Protein AF-A0A507QKM9-F1 (afdb_monomer_lite)

pLDDT: mean 82.64, std 17.07, range [37.47, 96.25]

Organism: Monascus purpureus (NCBI:txid5098)

Radius of gyration: 17.2 Å; chains: 1; bounding box: 40×38×49 Å

Sequence (117 aa):
MNAVVGAYLAIVSGQRLGNGPSSFLDPFLLFKGKLRAAATRSKFHDSADLRWLADRYSATILARRGELNPQYIGLALKRYPELELLFGRLGVTITAAKHSTADKQTELSAELVDLAS

Foldseek 3Di:
DDDPVAWDWDWDADPPPGTDIDIDGHLQVVLLVLLQCLLVDLDPCSLVVNVVSCVVCVVVCLVCVVVHDLQSLLSSCVRPVVCVVSCVSSVHDNVVSVVSPVPPVVPVVVVVVVVVD

Secondary structure (DSSP, 8-state):
----TTEEEEEEEETTTEEEEEEEE-HHHHHHHHHHHHHH---THHHHHHHHHHHHHHHHHHHTGGGS-HHHHHHHHHH-TTHHHHHHHTT--HHHHHHTTSSSHHHHHHHHHHTT-

Structure (mmCIF, N/CA/C/O backbone):
data_AF-A0A507QKM9-F1
#
_entry.id   AF-A0A507QKM9-F1
#
loop_
_atom_site.group_PDB
_atom_site.id
_atom_site.type_symbol
_atom_site.label_atom_id
_atom_site.label_alt_id
_atom_site.label_comp_id
_atom_site.label_asym_id
_atom_site.label_entity_id
_atom_site.label_seq_id
_atom_site.pdbx_PDB_ins_code
_atom_site.Cartn_x
_atom_site.Cartn_y
_atom_site.Cartn_z
_atom_site.occupancy
_atom_site.B_iso_or_equiv
_atom_site.auth_seq_id
_atom_site.auth_comp_id
_atom_site.auth_asym_id
_atom_site.auth_atom_id
_atom_site.pdbx_PDB_model_num
ATOM 1 N N . MET A 1 1 ? 31.360 3.816 -5.028 1.00 37.47 1 MET A N 1
ATOM 2 C CA . MET A 1 1 ? 29.893 3.819 -5.225 1.00 37.47 1 MET A CA 1
ATOM 3 C C . MET A 1 1 ? 29.283 3.006 -4.096 1.00 37.47 1 MET A C 1
ATOM 5 O O . MET A 1 1 ? 29.436 1.793 -4.103 1.00 37.47 1 MET A O 1
ATOM 9 N N . ASN A 1 2 ? 28.687 3.652 -3.093 1.00 41.09 2 ASN A N 1
ATOM 10 C CA . ASN A 1 2 ? 28.029 2.934 -2.000 1.00 41.09 2 ASN A CA 1
ATOM 11 C C . ASN A 1 2 ? 26.660 2.465 -2.490 1.00 41.09 2 ASN A C 1
ATOM 13 O O . ASN A 1 2 ? 25.814 3.290 -2.833 1.00 41.09 2 ASN A O 1
ATOM 17 N N . ALA A 1 3 ? 26.461 1.151 -2.566 1.00 43.97 3 ALA A N 1
ATOM 18 C CA . ALA A 1 3 ? 25.150 0.583 -2.828 1.00 43.97 3 ALA A CA 1
ATOM 19 C C . ALA A 1 3 ? 24.208 1.002 -1.691 1.00 43.97 3 ALA A C 1
ATOM 21 O O . ALA A 1 3 ? 24.472 0.728 -0.521 1.00 43.97 3 ALA A O 1
ATOM 22 N N . VAL A 1 4 ? 23.115 1.684 -2.030 1.00 54.09 4 VAL A N 1
ATOM 23 C CA . VAL A 1 4 ? 21.995 1.838 -1.101 1.00 54.09 4 VAL A CA 1
ATOM 24 C C . VAL A 1 4 ? 21.445 0.431 -0.885 1.00 54.09 4 VAL A C 1
ATOM 26 O O . VAL A 1 4 ? 20.990 -0.206 -1.834 1.00 54.09 4 VAL A O 1
ATOM 29 N N . VAL A 1 5 ? 21.557 -0.084 0.340 1.00 65.44 5 VAL A N 1
ATOM 30 C CA . VAL A 1 5 ? 21.036 -1.408 0.701 1.00 65.44 5 VAL A CA 1
ATOM 31 C C . VAL A 1 5 ? 19.550 -1.452 0.338 1.00 65.44 5 VAL A C 1
ATOM 33 O O . VAL A 1 5 ? 18.767 -0.634 0.816 1.00 65.44 5 VAL A O 1
ATOM 36 N N . GLY A 1 6 ? 19.177 -2.386 -0.540 1.00 71.19 6 GLY A N 1
ATOM 37 C CA . GLY A 1 6 ? 17.809 -2.509 -1.042 1.00 71.19 6 GLY A CA 1
ATOM 38 C C . GLY A 1 6 ? 17.470 -1.590 -2.218 1.00 71.19 6 GLY A C 1
ATOM 39 O O . GLY A 1 6 ? 16.319 -1.190 -2.350 1.00 71.19 6 GLY A O 1
ATOM 40 N N . ALA A 1 7 ? 18.436 -1.251 -3.072 1.00 80.38 7 ALA A N 1
ATOM 41 C CA . ALA A 1 7 ? 18.180 -0.712 -4.405 1.00 80.38 7 ALA A CA 1
ATOM 42 C C . ALA A 1 7 ? 18.700 -1.670 -5.491 1.00 80.38 7 ALA A C 1
ATOM 44 O O . ALA A 1 7 ? 19.714 -2.339 -5.295 1.00 80.38 7 ALA A O 1
ATOM 45 N N . TYR A 1 8 ? 18.021 -1.721 -6.638 1.00 84.25 8 TYR A N 1
ATOM 46 C CA . TYR A 1 8 ? 18.457 -2.455 -7.825 1.00 84.25 8 TYR A CA 1
ATOM 47 C C . TYR A 1 8 ? 18.713 -1.499 -8.992 1.00 84.25 8 TYR A C 1
ATOM 49 O O . TYR A 1 8 ? 18.108 -0.433 -9.091 1.00 84.25 8 TYR A O 1
ATOM 57 N N . LEU A 1 9 ? 19.628 -1.883 -9.876 1.00 89.12 9 LEU A N 1
ATOM 58 C CA . LEU A 1 9 ? 19.951 -1.144 -11.092 1.00 89.12 9 LEU A CA 1
ATOM 59 C C . LEU A 1 9 ? 19.130 -1.691 -12.260 1.00 89.12 9 LEU A C 1
ATOM 61 O O . LEU A 1 9 ? 19.084 -2.901 -12.470 1.00 89.12 9 LEU A O 1
ATOM 65 N N . ALA A 1 10 ? 18.515 -0.803 -13.035 1.00 89.12 10 ALA A N 1
ATOM 66 C CA . ALA A 1 10 ? 17.848 -1.149 -14.283 1.00 89.12 10 ALA A CA 1
ATOM 67 C C . ALA A 1 10 ? 18.258 -0.186 -15.395 1.00 89.12 10 ALA A C 1
ATOM 69 O O . ALA 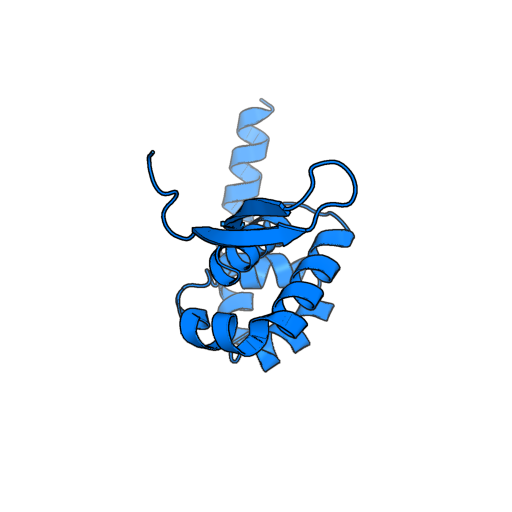A 1 10 ? 18.483 1.001 -15.155 1.00 89.12 10 ALA A O 1
ATOM 70 N N . ILE A 1 11 ? 18.340 -0.702 -16.620 1.00 92.12 11 ILE A N 1
ATOM 71 C CA . ILE A 1 11 ? 18.501 0.139 -17.803 1.00 92.12 11 ILE A CA 1
ATOM 72 C C . ILE A 1 11 ? 17.136 0.715 -18.152 1.00 92.12 11 ILE A C 1
ATOM 74 O O . ILE A 1 11 ? 16.174 -0.024 -18.356 1.00 92.12 11 ILE A O 1
ATOM 78 N N . VAL A 1 12 ? 17.059 2.039 -18.208 1.00 92.31 12 VAL A N 1
ATOM 79 C CA . VAL A 1 12 ? 15.835 2.765 -18.539 1.00 92.31 12 VAL A CA 1
ATOM 80 C C . VAL A 1 12 ? 16.060 3.544 -19.820 1.00 92.31 12 VAL A C 1
ATOM 82 O O . VAL A 1 12 ? 17.084 4.208 -19.971 1.00 92.31 12 VAL A O 1
ATOM 85 N N . SER A 1 13 ? 15.078 3.486 -20.716 1.00 93.38 13 SER A N 1
ATOM 86 C CA . SER A 1 13 ? 14.991 4.346 -21.894 1.00 93.38 13 SER A CA 1
ATOM 87 C C . SER A 1 13 ? 14.182 5.592 -21.555 1.00 93.38 13 SER A C 1
ATOM 89 O O . SER A 1 13 ? 12.953 5.556 -21.489 1.00 93.38 13 SER A O 1
ATOM 91 N N . GLY A 1 14 ? 14.874 6.698 -21.297 1.00 91.38 14 GLY A N 1
ATOM 92 C CA . GLY A 1 14 ? 14.255 7.994 -21.044 1.00 91.38 14 GLY A CA 1
ATOM 93 C C . GLY A 1 14 ? 14.073 8.798 -22.330 1.00 91.38 14 GLY A C 1
ATOM 94 O O . GLY A 1 14 ? 14.969 8.849 -23.168 1.00 91.38 14 GLY A O 1
ATOM 95 N N . GLN A 1 15 ? 12.953 9.515 -22.457 1.00 91.69 15 GLN A N 1
ATOM 96 C CA . GLN A 1 15 ? 12.671 10.333 -23.649 1.00 91.69 15 GLN A CA 1
ATOM 97 C C . GLN A 1 15 ? 13.675 11.477 -23.884 1.00 91.69 15 GLN A C 1
ATOM 99 O O . GLN A 1 15 ? 13.830 11.918 -25.016 1.00 91.69 15 GLN A O 1
ATOM 104 N N . ARG A 1 16 ? 14.342 11.978 -22.831 1.00 90.06 16 ARG A N 1
ATOM 105 C CA . ARG A 1 16 ? 15.295 13.106 -22.922 1.00 90.06 16 ARG A CA 1
ATOM 106 C C . ARG A 1 16 ? 16.753 12.724 -22.682 1.00 90.06 16 ARG A C 1
ATOM 108 O O . ARG A 1 16 ? 17.632 13.347 -23.258 1.00 90.06 16 ARG A O 1
ATOM 115 N N . LEU A 1 17 ? 17.006 11.747 -21.810 1.00 88.38 17 LEU A N 1
ATOM 116 C CA . LEU A 1 17 ? 18.358 11.359 -21.384 1.00 88.38 17 LEU A CA 1
ATOM 117 C C . LEU A 1 17 ? 18.858 10.073 -22.060 1.00 88.38 17 LEU A C 1
ATOM 119 O O . LEU A 1 17 ? 19.949 9.607 -21.752 1.00 88.38 17 LEU A O 1
ATOM 123 N N . GLY A 1 18 ? 18.079 9.504 -22.985 1.00 90.00 18 GLY A N 1
ATOM 124 C CA . GLY A 1 18 ? 18.438 8.276 -23.684 1.00 90.00 18 GLY A CA 1
ATOM 125 C C . GLY A 1 18 ? 18.430 7.053 -22.767 1.00 90.00 18 GLY A C 1
ATOM 126 O O . GLY A 1 18 ? 17.676 6.990 -21.794 1.00 90.00 18 GLY A O 1
ATOM 127 N N . ASN A 1 19 ? 19.255 6.064 -23.108 1.00 94.81 19 ASN A N 1
ATOM 128 C CA . ASN A 1 19 ? 19.364 4.817 -22.360 1.00 94.81 19 ASN A CA 1
ATOM 129 C C . ASN A 1 19 ? 20.449 4.938 -21.295 1.00 94.81 19 ASN A C 1
ATOM 131 O O . ASN A 1 19 ? 21.591 5.268 -21.612 1.00 94.81 19 ASN A O 1
ATOM 135 N N . GLY A 1 20 ? 20.121 4.609 -20.050 1.00 92.56 20 GLY A N 1
ATOM 136 C CA . GLY A 1 20 ? 21.115 4.633 -18.988 1.00 92.56 20 GLY A CA 1
ATOM 137 C C . GLY A 1 20 ? 20.736 3.806 -17.765 1.00 92.56 20 GLY A C 1
ATOM 138 O O . GLY A 1 20 ? 19.559 3.495 -17.560 1.00 92.56 20 GLY A O 1
ATOM 139 N N . PRO A 1 21 ? 21.734 3.440 -16.945 1.00 91.94 21 PRO A N 1
ATOM 140 C CA . PRO A 1 21 ? 21.497 2.812 -15.657 1.00 91.94 21 PRO A CA 1
ATOM 141 C C . PRO A 1 21 ? 20.769 3.777 -14.717 1.00 91.94 21 PRO A C 1
ATOM 143 O O . PRO A 1 21 ? 21.158 4.932 -14.563 1.00 91.94 21 PRO A O 1
ATOM 146 N N . SER A 1 22 ? 19.718 3.291 -14.065 1.00 90.81 22 SER A N 1
ATOM 147 C CA . SER A 1 22 ? 18.982 3.997 -13.016 1.00 90.81 22 SER A CA 1
ATOM 148 C C . SER A 1 22 ? 18.796 3.090 -11.809 1.00 90.81 22 SER A C 1
ATOM 150 O O . SER A 1 22 ? 18.518 1.898 -11.950 1.00 90.81 22 SER A O 1
ATOM 152 N N . SER A 1 23 ? 18.952 3.662 -10.618 1.00 89.50 23 SER A N 1
ATOM 153 C CA . SER A 1 23 ? 18.759 2.952 -9.356 1.00 89.50 23 SER A CA 1
ATOM 154 C C . SER A 1 23 ? 17.310 3.068 -8.896 1.00 89.50 23 SER A C 1
ATOM 156 O O . SER A 1 23 ? 16.785 4.171 -8.751 1.00 89.50 23 SER A O 1
ATOM 158 N N . PHE A 1 24 ? 16.687 1.932 -8.613 1.00 88.62 24 PHE A N 1
ATOM 159 C CA . PHE A 1 24 ? 15.324 1.821 -8.110 1.00 88.62 24 PHE A CA 1
ATOM 160 C C . PHE A 1 24 ? 15.326 1.214 -6.718 1.00 88.62 24 PHE A C 1
ATOM 162 O O . PHE A 1 24 ? 16.075 0.282 -6.444 1.00 88.62 24 PHE A O 1
ATOM 169 N N . LEU A 1 25 ? 14.467 1.721 -5.839 1.00 89.38 25 LEU A N 1
ATOM 170 C CA . LEU A 1 25 ? 14.276 1.122 -4.522 1.00 89.38 25 LEU A CA 1
ATOM 171 C C . LEU A 1 25 ? 13.581 -0.237 -4.638 1.00 89.38 25 LEU A C 1
ATOM 173 O O . LEU A 1 25 ? 12.704 -0.435 -5.482 1.00 89.38 25 LEU A O 1
ATOM 177 N N . ASP A 1 26 ? 13.950 -1.142 -3.738 1.00 90.94 26 ASP A N 1
ATOM 178 C CA . ASP A 1 26 ? 13.258 -2.399 -3.494 1.00 90.94 26 ASP A CA 1
ATOM 179 C C . ASP A 1 26 ? 11.764 -2.121 -3.249 1.00 90.94 26 ASP A C 1
ATOM 181 O O . ASP A 1 26 ? 11.424 -1.312 -2.374 1.00 90.94 26 ASP A O 1
ATOM 185 N N . PRO A 1 27 ? 10.854 -2.771 -3.998 1.00 93.56 27 PRO A N 1
ATOM 186 C CA . PRO A 1 27 ? 9.425 -2.511 -3.879 1.00 93.56 27 PRO A CA 1
ATOM 187 C C . PRO A 1 27 ? 8.875 -2.716 -2.467 1.00 93.56 27 PRO A C 1
ATOM 189 O O . PRO A 1 27 ? 7.984 -1.974 -2.047 1.00 93.56 27 PRO A O 1
ATOM 192 N N . PHE A 1 28 ? 9.415 -3.675 -1.705 1.00 95.00 28 PHE A N 1
ATOM 193 C CA . PHE A 1 28 ? 8.997 -3.871 -0.321 1.00 95.00 28 PHE A CA 1
ATOM 194 C C . PHE A 1 28 ? 9.453 -2.719 0.582 1.00 95.00 28 PHE A C 1
ATOM 196 O O . PHE A 1 28 ? 8.650 -2.211 1.367 1.00 95.00 28 PHE A O 1
ATOM 203 N N . LEU A 1 29 ? 10.699 -2.247 0.460 1.00 94.56 29 LEU A N 1
ATOM 204 C CA . LEU A 1 29 ? 11.160 -1.063 1.195 1.00 94.56 29 LEU A CA 1
ATOM 205 C C . LEU A 1 29 ? 10.346 0.187 0.837 1.00 94.56 29 LEU A C 1
ATOM 207 O O . LEU A 1 29 ? 10.001 0.969 1.728 1.00 94.56 29 LEU A O 1
ATOM 211 N N . LEU A 1 30 ? 9.980 0.350 -0.437 1.00 94.81 30 LEU A N 1
ATOM 212 C CA . LEU A 1 30 ? 9.106 1.435 -0.881 1.00 94.81 30 LEU A CA 1
ATOM 213 C C . LEU A 1 30 ? 7.715 1.333 -0.235 1.00 94.81 30 LEU A C 1
ATOM 215 O O . LEU A 1 30 ? 7.218 2.321 0.311 1.00 94.81 30 LEU A O 1
ATOM 219 N N . PHE A 1 31 ? 7.120 0.137 -0.221 1.00 96.06 31 PHE A N 1
ATOM 220 C CA . PHE A 1 31 ? 5.845 -0.129 0.449 1.00 96.06 31 PHE A CA 1
ATOM 221 C C . PHE A 1 31 ? 5.921 0.158 1.954 1.00 96.06 31 PHE A C 1
ATOM 223 O O . PHE A 1 31 ? 5.068 0.859 2.496 1.00 96.06 31 PHE A O 1
ATOM 230 N N . LYS A 1 32 ? 6.980 -0.299 2.631 1.00 95.38 32 LYS A N 1
ATOM 231 C CA . LYS A 1 32 ? 7.222 -0.046 4.060 1.00 95.38 32 LYS A CA 1
ATOM 232 C C . LYS A 1 32 ? 7.341 1.452 4.364 1.00 95.38 32 LYS A C 1
ATOM 234 O O . LYS A 1 32 ? 6.776 1.928 5.350 1.00 95.38 32 LYS A O 1
ATOM 239 N N . GLY A 1 33 ? 8.024 2.207 3.502 1.00 94.62 33 GLY A N 1
ATOM 240 C CA . GLY A 1 33 ? 8.117 3.664 3.598 1.00 94.62 33 GLY A CA 1
ATOM 241 C C . GLY A 1 33 ? 6.762 4.358 3.428 1.00 94.62 33 GLY A C 1
ATOM 242 O O . GLY A 1 33 ? 6.411 5.224 4.232 1.00 94.62 33 GLY A O 1
ATOM 243 N N . LYS A 1 34 ? 5.969 3.941 2.432 1.00 95.06 34 LYS A N 1
ATOM 244 C CA . LYS A 1 34 ? 4.610 4.458 2.196 1.00 95.06 34 LYS A CA 1
ATOM 245 C C . LYS A 1 34 ? 3.648 4.112 3.328 1.00 95.06 34 LYS A C 1
ATOM 247 O O . LYS A 1 34 ? 2.865 4.965 3.724 1.00 95.06 34 LYS A O 1
ATOM 252 N N . LEU A 1 35 ? 3.763 2.926 3.918 1.00 95.88 35 LEU A N 1
ATOM 253 C CA . LEU A 1 35 ? 2.965 2.526 5.075 1.00 95.88 35 LEU A CA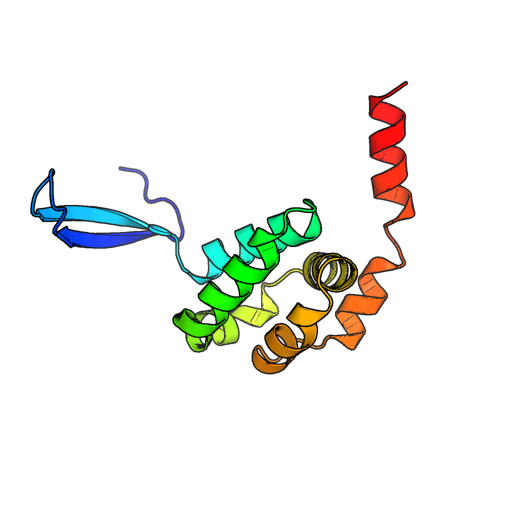 1
ATOM 254 C C . LEU A 1 35 ? 3.243 3.423 6.284 1.00 95.88 35 LEU A C 1
ATOM 256 O O . LEU A 1 35 ? 2.315 3.920 6.918 1.00 95.88 35 LEU A O 1
ATOM 260 N N . ARG A 1 36 ? 4.522 3.691 6.578 1.00 94.75 36 ARG A N 1
ATOM 261 C CA . ARG A 1 36 ? 4.896 4.640 7.634 1.00 94.75 36 ARG A CA 1
ATOM 262 C C . ARG A 1 36 ? 4.364 6.044 7.338 1.00 94.75 36 ARG A C 1
ATOM 264 O O . ARG A 1 36 ? 3.893 6.714 8.255 1.00 94.75 36 ARG A O 1
ATOM 271 N N . ALA A 1 37 ? 4.427 6.491 6.083 1.00 93.00 37 ALA A N 1
ATOM 272 C CA . ALA A 1 37 ? 3.860 7.775 5.680 1.00 93.00 37 ALA A CA 1
ATOM 273 C C . ALA A 1 37 ? 2.343 7.814 5.923 1.00 93.00 37 ALA A C 1
ATOM 275 O O . ALA A 1 37 ? 1.897 8.697 6.644 1.00 93.00 37 ALA A O 1
ATOM 276 N N . ALA A 1 38 ? 1.591 6.814 5.457 1.00 93.94 38 ALA A N 1
ATOM 277 C CA . ALA A 1 38 ? 0.148 6.702 5.676 1.00 93.94 38 ALA A CA 1
ATOM 278 C C . ALA A 1 38 ? -0.227 6.665 7.170 1.00 93.94 38 ALA A C 1
ATOM 280 O O . ALA A 1 38 ? -1.233 7.230 7.583 1.00 93.94 38 ALA A O 1
ATOM 281 N N . ALA A 1 39 ? 0.592 6.028 8.011 1.00 92.31 39 ALA A N 1
ATOM 282 C CA . ALA A 1 39 ? 0.369 5.989 9.456 1.00 92.31 39 ALA A CA 1
ATOM 283 C C . ALA A 1 39 ? 0.574 7.357 10.143 1.00 92.31 39 ALA A C 1
ATOM 285 O O . ALA A 1 39 ? -0.095 7.664 11.135 1.00 92.31 39 ALA A O 1
ATOM 286 N N . THR A 1 40 ? 1.505 8.171 9.633 1.00 89.31 40 THR A N 1
ATOM 287 C CA . THR A 1 40 ? 1.981 9.411 10.281 1.00 89.31 40 THR A CA 1
ATOM 288 C C . THR A 1 40 ? 1.440 10.691 9.648 1.00 89.31 40 THR A C 1
ATOM 290 O O . THR A 1 40 ? 1.439 11.737 10.291 1.00 89.31 40 THR A O 1
ATOM 293 N N . ARG A 1 41 ? 0.964 10.627 8.403 1.00 83.00 41 ARG A N 1
ATOM 294 C CA . ARG A 1 41 ? 0.493 11.763 7.605 1.00 83.00 41 ARG A CA 1
ATOM 295 C C . ARG A 1 41 ? -0.947 11.501 7.157 1.00 83.00 41 ARG A C 1
ATOM 297 O O . ARG A 1 41 ? -1.314 10.375 6.839 1.00 83.00 41 ARG A O 1
ATOM 304 N N . SER A 1 42 ? -1.770 12.547 7.118 1.00 73.19 42 SER A N 1
ATOM 305 C CA . SER A 1 42 ? -3.152 12.472 6.616 1.00 73.19 42 SER A CA 1
ATOM 306 C C . SER A 1 42 ? -3.249 12.988 5.176 1.00 73.19 42 SER A C 1
ATOM 308 O O . SER A 1 42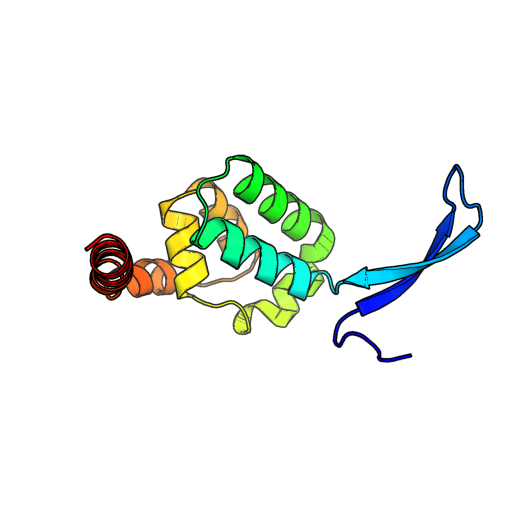 ? -3.943 13.975 4.928 1.00 73.19 42 SER A O 1
ATOM 310 N N . LYS A 1 43 ? -2.513 12.399 4.220 1.00 85.00 43 LYS A N 1
ATOM 311 C CA . LYS A 1 43 ? -2.639 12.769 2.802 1.00 85.00 43 LYS A CA 1
ATOM 312 C C . LYS A 1 43 ? -3.477 11.748 2.038 1.00 85.00 43 LYS A C 1
ATOM 314 O O . LYS A 1 43 ? -3.168 10.565 2.019 1.00 85.00 43 LYS A O 1
ATOM 319 N N . PHE A 1 44 ? -4.478 12.236 1.306 1.00 75.19 44 PHE A N 1
ATOM 320 C CA . PHE A 1 44 ? -5.412 11.401 0.538 1.00 75.19 44 PHE A CA 1
ATOM 321 C C . PHE A 1 44 ? -4.731 10.399 -0.418 1.00 75.19 44 PHE A C 1
ATOM 323 O O . PHE A 1 44 ? -5.213 9.287 -0.599 1.00 75.19 44 PHE A O 1
ATOM 330 N N . HIS A 1 45 ? -3.590 10.761 -1.013 1.00 87.12 45 HIS A N 1
ATOM 331 C CA . HIS A 1 45 ? -2.875 9.886 -1.949 1.00 87.12 45 HIS A CA 1
ATOM 332 C C . HIS A 1 45 ? -2.116 8.730 -1.284 1.00 87.12 45 HIS A C 1
ATOM 334 O O . HIS A 1 45 ? -1.744 7.787 -1.981 1.00 87.12 45 HIS A O 1
ATOM 340 N N . ASP A 1 46 ? -1.920 8.745 0.038 1.00 89.38 46 ASP A N 1
ATOM 341 C CA . ASP A 1 46 ? -1.152 7.701 0.721 1.00 89.38 46 ASP A CA 1
ATOM 342 C C . ASP A 1 46 ? -1.831 6.321 0.589 1.00 89.38 46 ASP A C 1
ATOM 344 O O . ASP A 1 46 ? -1.153 5.314 0.362 1.00 89.38 46 ASP A O 1
ATOM 348 N N . SER A 1 47 ? -3.171 6.257 0.648 1.00 92.31 47 SER A N 1
ATOM 349 C CA . SER A 1 47 ? -3.906 4.994 0.472 1.00 92.31 47 SER A CA 1
ATOM 350 C C . SER A 1 47 ? -3.918 4.509 -0.982 1.00 92.31 47 SER A C 1
ATOM 352 O O . SER A 1 47 ? -3.941 3.302 -1.234 1.00 92.31 47 SER A O 1
ATOM 354 N N . ALA A 1 48 ? -3.871 5.425 -1.954 1.00 93.88 48 ALA A N 1
ATOM 355 C CA . ALA A 1 48 ? -3.764 5.087 -3.372 1.00 93.88 48 ALA A CA 1
ATOM 356 C C . ALA A 1 48 ? -2.381 4.507 -3.708 1.00 93.88 48 ALA A C 1
ATOM 358 O O . ALA A 1 48 ? -2.301 3.476 -4.376 1.00 93.88 48 ALA A O 1
ATOM 359 N N . ASP A 1 49 ? -1.310 5.106 -3.180 1.00 94.19 49 ASP A N 1
ATOM 360 C CA . ASP A 1 49 ? 0.060 4.620 -3.367 1.00 94.19 49 ASP A CA 1
ATOM 361 C C . ASP A 1 49 ? 0.244 3.206 -2.801 1.00 94.19 49 ASP A C 1
ATOM 363 O O . ASP A 1 49 ? 0.847 2.346 -3.446 1.00 94.19 49 ASP A O 1
ATOM 367 N N . LEU A 1 50 ? -0.302 2.939 -1.608 1.00 95.88 50 LEU A N 1
ATOM 368 C CA . LEU A 1 50 ? -0.253 1.608 -0.998 1.00 95.88 50 LEU A CA 1
ATOM 369 C C . LEU A 1 50 ? -0.978 0.561 -1.843 1.00 95.88 50 LEU A C 1
ATOM 371 O O . LEU A 1 50 ? -0.436 -0.525 -2.050 1.00 95.88 50 LEU A O 1
ATOM 375 N N . ARG A 1 51 ? -2.166 0.890 -2.362 1.00 96.19 51 ARG A N 1
ATOM 376 C CA . ARG A 1 51 ? -2.917 0.001 -3.260 1.00 96.19 51 ARG A CA 1
ATOM 377 C C . ARG A 1 51 ? -2.157 -0.278 -4.545 1.00 96.19 51 ARG A C 1
ATOM 379 O O . ARG A 1 51 ? -1.961 -1.439 -4.880 1.00 96.19 51 ARG A O 1
ATOM 386 N N . TRP A 1 52 ? -1.632 0.759 -5.191 1.00 96.25 52 TRP A N 1
ATOM 387 C CA . TRP A 1 52 ? -0.859 0.604 -6.422 1.00 96.25 52 TRP A CA 1
ATOM 388 C C . TRP A 1 52 ? 0.373 -0.293 -6.234 1.00 96.25 52 TRP A C 1
ATOM 390 O O . TRP A 1 52 ? 0.653 -1.161 -7.063 1.00 96.25 52 TRP A O 1
ATOM 400 N N . LEU A 1 53 ? 1.098 -0.122 -5.123 1.00 96.25 53 LEU A N 1
ATOM 401 C CA . LEU A 1 53 ? 2.257 -0.956 -4.801 1.00 96.25 53 LEU A CA 1
ATOM 402 C C . LEU A 1 53 ? 1.861 -2.401 -4.490 1.00 96.25 53 LEU A C 1
ATOM 404 O O . LEU A 1 53 ? 2.530 -3.320 -4.962 1.00 96.25 53 LEU A O 1
ATOM 408 N N . ALA A 1 54 ? 0.789 -2.609 -3.722 1.00 95.31 54 ALA A N 1
ATOM 409 C CA . ALA A 1 54 ? 0.295 -3.943 -3.401 1.00 95.31 54 ALA A CA 1
ATOM 410 C C . ALA A 1 54 ? -0.211 -4.683 -4.644 1.00 95.31 54 ALA A C 1
ATOM 412 O O . ALA A 1 54 ? 0.083 -5.864 -4.791 1.00 95.31 54 ALA A O 1
ATOM 413 N N . ASP A 1 55 ? -0.898 -3.999 -5.560 1.00 95.38 55 ASP A N 1
ATOM 414 C CA . ASP A 1 55 ? -1.395 -4.600 -6.800 1.00 95.38 55 ASP A CA 1
ATOM 415 C C . ASP A 1 55 ? -0.240 -5.032 -7.716 1.00 95.38 55 ASP A C 1
ATOM 417 O O . ASP A 1 55 ? -0.279 -6.110 -8.308 1.00 95.38 55 ASP A O 1
ATOM 421 N N . ARG A 1 56 ? 0.823 -4.221 -7.804 1.00 95.31 56 ARG A N 1
ATOM 422 C CA . ARG A 1 56 ? 1.950 -4.475 -8.715 1.00 95.31 56 ARG A CA 1
ATOM 423 C C . ARG A 1 56 ? 3.017 -5.414 -8.152 1.00 95.31 56 ARG A C 1
ATOM 425 O O . ARG A 1 56 ? 3.648 -6.140 -8.916 1.00 95.31 56 ARG A O 1
ATOM 432 N N . TYR A 1 57 ? 3.240 -5.387 -6.841 1.00 95.00 57 TYR A N 1
ATOM 433 C CA . TYR A 1 57 ? 4.338 -6.100 -6.176 1.00 95.00 57 TYR A CA 1
ATOM 434 C C . TYR A 1 57 ? 3.847 -7.036 -5.065 1.00 95.00 57 TYR A C 1
ATOM 436 O O . TYR A 1 57 ? 4.581 -7.313 -4.113 1.00 95.00 57 TYR A O 1
ATOM 444 N N . SER A 1 58 ? 2.613 -7.538 -5.185 1.00 93.62 58 SER A N 1
ATOM 445 C CA . SER A 1 58 ? 1.955 -8.403 -4.195 1.00 93.62 58 SER A CA 1
ATOM 446 C C . SER A 1 58 ? 2.843 -9.554 -3.732 1.00 93.62 58 SER A C 1
ATOM 448 O O . SER A 1 58 ? 3.012 -9.728 -2.531 1.00 93.62 58 SER A O 1
ATOM 450 N N . ALA A 1 59 ? 3.467 -10.295 -4.652 1.00 94.00 59 ALA A N 1
ATOM 451 C CA . ALA A 1 59 ? 4.332 -11.430 -4.325 1.00 94.00 59 ALA A CA 1
ATOM 452 C C . ALA A 1 59 ? 5.541 -11.022 -3.463 1.00 94.00 59 ALA A C 1
ATOM 454 O O . ALA A 1 59 ? 5.817 -11.649 -2.438 1.00 94.00 59 ALA A O 1
ATOM 455 N N . THR A 1 60 ? 6.224 -9.935 -3.835 1.00 94.50 60 THR A N 1
ATOM 456 C CA . THR A 1 60 ? 7.369 -9.393 -3.086 1.00 94.50 60 THR A CA 1
ATOM 457 C C . THR A 1 60 ? 6.950 -8.932 -1.693 1.00 94.50 60 THR A C 1
ATOM 459 O O . THR A 1 60 ? 7.656 -9.184 -0.716 1.00 94.50 60 THR A O 1
ATOM 462 N N . ILE A 1 61 ? 5.785 -8.289 -1.582 1.00 95.44 61 ILE A N 1
ATOM 463 C CA . ILE A 1 61 ? 5.273 -7.793 -0.303 1.00 95.44 61 ILE A CA 1
ATOM 464 C C . ILE A 1 61 ? 4.802 -8.949 0.587 1.00 95.44 61 ILE A C 1
ATOM 466 O O . ILE A 1 61 ? 5.136 -8.988 1.770 1.00 95.44 61 ILE A O 1
ATOM 470 N N . LEU A 1 62 ? 4.093 -9.927 0.019 1.00 94.44 62 LEU A N 1
ATOM 471 C CA . LEU A 1 62 ? 3.611 -11.129 0.703 1.00 94.44 62 LEU A CA 1
ATOM 472 C C . LEU A 1 62 ? 4.748 -11.944 1.318 1.00 94.44 62 LEU A C 1
ATOM 474 O O . LEU A 1 62 ? 4.619 -12.397 2.459 1.00 94.44 62 LEU A O 1
ATOM 478 N N . ALA A 1 63 ? 5.853 -12.111 0.587 1.00 95.06 63 ALA A N 1
ATOM 479 C CA . ALA A 1 63 ? 7.025 -12.856 1.044 1.00 95.06 63 ALA A CA 1
ATOM 480 C C . ALA A 1 63 ? 7.675 -12.235 2.292 1.00 95.06 63 ALA A C 1
ATOM 482 O O . ALA A 1 63 ? 8.249 -12.948 3.109 1.00 95.06 63 ALA A O 1
ATOM 483 N N . ARG A 1 64 ? 7.546 -10.913 2.461 1.00 94.75 64 ARG A N 1
ATOM 484 C CA . ARG A 1 64 ? 8.193 -10.131 3.526 1.00 94.75 64 ARG A CA 1
ATOM 485 C C . ARG A 1 64 ? 7.202 -9.479 4.491 1.00 94.75 64 ARG A C 1
ATOM 487 O O . ARG A 1 64 ? 7.574 -8.633 5.299 1.00 94.75 64 ARG A O 1
ATOM 494 N N . ARG A 1 65 ? 5.929 -9.887 4.462 1.00 93.44 65 ARG A N 1
ATOM 495 C CA . ARG A 1 65 ? 4.850 -9.284 5.268 1.00 93.44 65 ARG A CA 1
ATOM 496 C C . ARG A 1 65 ? 5.137 -9.257 6.774 1.00 93.44 65 ARG A C 1
ATOM 498 O O . ARG A 1 65 ? 4.688 -8.342 7.453 1.00 93.44 65 ARG A O 1
ATOM 505 N N . GLY A 1 66 ? 5.906 -10.224 7.282 1.00 92.56 66 GLY A N 1
ATOM 506 C CA . GLY A 1 66 ? 6.313 -10.291 8.690 1.00 92.56 66 GLY A CA 1
ATOM 507 C C . GLY A 1 66 ? 7.255 -9.162 9.130 1.00 92.56 66 GLY A C 1
ATOM 508 O O . GLY A 1 66 ? 7.378 -8.904 10.319 1.00 92.56 66 GLY A O 1
ATOM 509 N N . GLU A 1 67 ? 7.887 -8.453 8.190 1.00 94.19 67 GLU A N 1
ATOM 510 C CA . GLU A 1 67 ? 8.743 -7.292 8.470 1.00 94.19 67 GLU A CA 1
ATOM 511 C C . GLU A 1 67 ? 7.958 -5.964 8.551 1.00 94.19 67 GLU A C 1
ATOM 513 O O . GLU A 1 67 ? 8.552 -4.897 8.789 1.00 94.19 67 GLU A O 1
ATOM 518 N N . LEU A 1 68 ? 6.642 -5.995 8.291 1.00 93.81 68 LEU A N 1
ATOM 519 C CA . LEU A 1 68 ? 5.760 -4.839 8.439 1.00 93.81 68 LEU A CA 1
ATOM 520 C C . LEU A 1 68 ? 5.484 -4.583 9.920 1.00 93.81 68 LEU A C 1
ATOM 522 O O . LEU A 1 68 ? 5.241 -5.500 10.695 1.00 93.81 68 LEU A O 1
ATOM 526 N N . ASN A 1 69 ? 5.496 -3.310 10.305 1.00 92.00 69 ASN A N 1
ATOM 527 C CA . ASN A 1 69 ? 5.236 -2.904 11.679 1.00 92.00 69 ASN A CA 1
ATOM 528 C C . ASN A 1 69 ? 3.710 -2.912 11.951 1.00 92.00 69 ASN A C 1
ATOM 530 O O . ASN A 1 69 ? 2.991 -2.135 11.310 1.00 92.00 69 ASN A O 1
ATOM 534 N N . PRO A 1 70 ? 3.202 -3.741 12.888 1.00 91.38 70 PRO A N 1
ATOM 535 C CA . PRO A 1 70 ? 1.768 -3.839 13.173 1.00 91.38 70 PRO A CA 1
ATOM 536 C C . PRO A 1 70 ? 1.138 -2.526 13.648 1.00 91.38 70 PRO A C 1
ATOM 538 O O . PRO A 1 70 ? -0.009 -2.242 13.302 1.00 91.38 70 PRO A O 1
ATOM 541 N N . GLN A 1 71 ? 1.889 -1.689 14.370 1.00 90.19 71 GLN A N 1
ATOM 542 C CA . GLN A 1 71 ? 1.405 -0.390 14.837 1.00 90.19 71 GLN A CA 1
ATOM 543 C C . GLN A 1 71 ? 1.156 0.562 13.662 1.00 90.19 71 GLN A C 1
ATOM 545 O O . GLN A 1 71 ? 0.118 1.221 13.612 1.00 90.19 71 GLN A O 1
ATOM 550 N N . TYR A 1 72 ? 2.054 0.604 12.672 1.00 94.00 72 TYR A N 1
ATOM 551 C CA . TYR A 1 72 ? 1.829 1.394 11.457 1.00 94.00 72 TYR A CA 1
ATOM 552 C C . TYR A 1 72 ? 0.656 0.868 10.633 1.00 94.00 72 TYR A C 1
ATOM 554 O O . TYR A 1 72 ? -0.090 1.674 10.083 1.00 94.00 72 TYR A O 1
ATOM 562 N N . ILE A 1 73 ? 0.443 -0.449 10.593 1.00 94.19 73 ILE A N 1
ATOM 563 C CA . ILE A 1 73 ? -0.740 -1.037 9.949 1.00 94.19 73 ILE A CA 1
ATOM 564 C C . ILE A 1 73 ? -2.013 -0.549 10.643 1.00 94.19 73 ILE A C 1
ATOM 566 O O . ILE A 1 73 ? -2.910 -0.030 9.983 1.00 94.19 73 ILE A O 1
ATOM 570 N N . GLY A 1 74 ? -2.087 -0.652 11.972 1.00 92.69 74 GLY A N 1
ATOM 571 C CA . GLY A 1 74 ? -3.262 -0.209 12.719 1.00 92.69 74 GLY A CA 1
ATOM 572 C C . GLY A 1 74 ? -3.523 1.295 12.582 1.00 92.69 74 GLY A C 1
ATOM 573 O O . GLY A 1 74 ? -4.666 1.707 12.395 1.00 92.69 74 GLY A O 1
ATOM 574 N N . LEU A 1 75 ? -2.474 2.124 12.631 1.00 91.69 75 LEU A N 1
ATOM 575 C CA . LEU A 1 75 ? -2.598 3.577 12.473 1.00 91.69 75 LEU A CA 1
ATOM 576 C C . LEU A 1 75 ? -3.042 3.956 11.056 1.00 91.69 75 LEU A C 1
ATOM 578 O O . LEU A 1 75 ? -3.894 4.829 10.899 1.00 91.69 75 LEU A O 1
ATOM 582 N N . ALA A 1 76 ? -2.508 3.285 10.034 1.00 93.38 76 ALA A N 1
ATOM 583 C CA . ALA A 1 76 ? -2.947 3.479 8.658 1.00 93.38 76 ALA A CA 1
ATOM 584 C C . ALA A 1 76 ? -4.415 3.062 8.479 1.00 93.38 76 ALA A C 1
ATOM 586 O O . ALA A 1 76 ? -5.167 3.796 7.853 1.00 93.38 76 ALA A O 1
ATOM 587 N N . LEU A 1 77 ? -4.853 1.955 9.086 1.00 93.62 77 LEU A N 1
ATOM 588 C CA . LEU A 1 77 ? -6.250 1.501 9.040 1.00 93.62 77 LEU A CA 1
ATOM 589 C C . LEU A 1 77 ? -7.223 2.443 9.753 1.00 93.62 77 LEU A C 1
ATOM 591 O O . LEU A 1 77 ? -8.345 2.616 9.289 1.00 93.62 77 LEU A O 1
ATOM 595 N N . LYS A 1 78 ? -6.804 3.072 10.859 1.00 90.75 78 LYS A N 1
ATOM 596 C CA . LYS A 1 78 ? -7.604 4.109 11.534 1.00 90.75 78 LYS A CA 1
ATOM 597 C C . LYS A 1 78 ? -7.875 5.306 10.618 1.00 90.75 78 LYS A C 1
ATOM 599 O O . LYS A 1 78 ? -8.942 5.902 10.710 1.00 90.75 78 LYS A O 1
ATOM 604 N N . ARG A 1 79 ? -6.910 5.667 9.765 1.00 89.81 79 ARG A N 1
ATOM 605 C CA . ARG A 1 79 ? -7.017 6.808 8.838 1.00 89.81 79 ARG A CA 1
ATOM 606 C C . ARG A 1 79 ? -7.660 6.433 7.500 1.00 89.81 79 ARG A C 1
ATOM 608 O O . ARG A 1 79 ? -8.383 7.248 6.941 1.00 89.81 79 ARG A O 1
ATOM 615 N N . TYR A 1 80 ? -7.406 5.220 7.014 1.00 92.94 80 TYR A N 1
ATOM 616 C CA . TYR A 1 80 ? -7.816 4.722 5.700 1.00 92.94 80 TYR A CA 1
ATOM 617 C C . TYR A 1 80 ? -8.428 3.315 5.837 1.00 92.94 80 TYR A C 1
ATOM 619 O O . TYR A 1 80 ? -7.743 2.309 5.599 1.00 92.94 80 TYR A O 1
ATOM 627 N N . PRO A 1 81 ? -9.705 3.207 6.254 1.00 92.38 81 PRO A N 1
ATOM 628 C CA . PRO A 1 81 ? -10.376 1.919 6.441 1.00 92.38 81 PRO A CA 1
ATOM 629 C C . PRO A 1 81 ? -10.414 1.058 5.172 1.00 92.38 81 PRO A C 1
ATOM 631 O O . PRO A 1 81 ? -10.418 -0.169 5.253 1.00 92.38 81 PRO A O 1
ATOM 634 N N . GLU A 1 82 ? -10.367 1.672 3.986 1.00 93.00 82 GLU A N 1
ATOM 635 C CA . GLU A 1 82 ? -10.327 0.966 2.703 1.00 93.00 82 GLU A CA 1
ATOM 636 C C . GLU A 1 82 ? -9.077 0.083 2.520 1.00 93.00 82 GLU A C 1
ATOM 638 O O . GLU A 1 82 ? -9.072 -0.817 1.677 1.00 93.00 82 GLU A O 1
ATOM 643 N N . LEU A 1 83 ? -8.023 0.292 3.321 1.00 94.38 83 LEU A N 1
ATOM 644 C CA . LEU A 1 83 ? -6.822 -0.549 3.316 1.00 94.38 83 LEU A CA 1
ATOM 645 C C . LEU A 1 83 ? -7.034 -1.915 3.991 1.00 94.38 83 LEU A C 1
ATOM 647 O O . LEU A 1 83 ? -6.170 -2.784 3.880 1.00 94.38 83 LEU A O 1
ATOM 651 N N . GLU A 1 84 ? -8.165 -2.147 4.658 1.00 94.44 84 GLU A N 1
ATOM 652 C CA . GLU A 1 84 ? -8.478 -3.426 5.311 1.00 94.44 84 GLU A CA 1
ATOM 653 C C . GLU A 1 84 ? -8.450 -4.593 4.317 1.00 94.44 84 GLU A C 1
ATOM 655 O O . GLU A 1 84 ? -7.766 -5.594 4.546 1.00 94.44 84 GLU A O 1
ATOM 660 N N . LEU A 1 85 ? -9.080 -4.428 3.150 1.00 92.69 85 LEU A N 1
ATOM 661 C CA . LEU A 1 85 ? -9.057 -5.446 2.098 1.00 92.69 85 LEU A CA 1
ATOM 662 C C . LEU A 1 85 ? -7.635 -5.701 1.575 1.00 92.69 85 LEU A C 1
ATOM 664 O O . LEU A 1 85 ? -7.273 -6.844 1.293 1.00 92.69 85 LEU A O 1
ATOM 668 N N . LEU A 1 86 ? -6.822 -4.648 1.465 1.00 94.81 86 LEU A N 1
ATOM 669 C CA . LEU A 1 86 ? -5.430 -4.751 1.033 1.00 94.81 86 LEU A CA 1
ATOM 670 C C . LEU A 1 86 ? -4.612 -5.591 2.016 1.00 94.81 86 LEU A C 1
ATOM 672 O O . LEU A 1 86 ? -3.943 -6.535 1.598 1.00 94.81 86 LEU A O 1
ATOM 676 N N . PHE A 1 87 ? -4.681 -5.297 3.316 1.00 93.81 87 PHE A N 1
ATOM 677 C CA . PHE A 1 87 ? -3.919 -6.049 4.315 1.00 93.81 87 PHE A CA 1
ATOM 678 C C . PHE A 1 87 ? -4.416 -7.488 4.467 1.00 93.81 87 PHE A C 1
ATOM 680 O O . PHE A 1 87 ? -3.598 -8.390 4.652 1.00 93.81 87 PHE A O 1
ATOM 687 N N . GLY A 1 88 ? -5.719 -7.722 4.285 1.00 91.81 88 GLY A N 1
ATOM 688 C CA . GLY A 1 88 ? -6.282 -9.070 4.216 1.00 91.81 88 GLY A CA 1
ATOM 689 C C . GLY A 1 88 ? -5.696 -9.880 3.056 1.00 91.81 88 GLY A C 1
ATOM 690 O O . GLY A 1 88 ? -5.232 -11.001 3.257 1.00 91.81 88 GLY A O 1
ATOM 691 N N . ARG A 1 89 ? -5.614 -9.289 1.855 1.00 91.81 89 ARG A N 1
ATOM 692 C CA . ARG A 1 89 ? -4.976 -9.917 0.679 1.00 91.81 89 ARG A CA 1
ATOM 693 C C . ARG A 1 89 ? -3.480 -10.158 0.869 1.00 91.81 89 ARG A C 1
ATOM 695 O O . ARG A 1 89 ? -2.952 -11.125 0.332 1.00 91.81 89 ARG A O 1
ATOM 702 N N . LEU A 1 90 ? -2.807 -9.310 1.647 1.00 90.81 90 LEU A N 1
ATOM 703 C CA . LEU A 1 90 ? -1.404 -9.486 2.024 1.00 90.81 90 LEU A CA 1
ATOM 704 C C . LEU A 1 90 ? -1.200 -10.497 3.170 1.00 90.81 90 LEU A C 1
ATOM 706 O O . LEU A 1 90 ? -0.073 -10.654 3.637 1.00 90.81 90 LEU A O 1
ATOM 710 N N . GLY A 1 91 ? -2.251 -11.178 3.644 1.00 87.94 91 GLY A N 1
ATOM 711 C CA . GLY A 1 91 ? -2.152 -12.184 4.706 1.00 87.94 91 GLY A CA 1
ATOM 712 C C . GLY A 1 91 ? -1.693 -11.615 6.052 1.00 87.94 91 GLY A C 1
ATOM 713 O O . GLY A 1 91 ? -1.043 -12.318 6.828 1.00 87.94 91 GLY A O 1
ATOM 714 N N . VAL A 1 92 ? -1.967 -10.332 6.305 1.00 87.25 92 VAL A N 1
ATOM 715 C CA . VAL A 1 92 ? -1.659 -9.646 7.565 1.00 87.25 92 VAL A CA 1
ATOM 716 C C . VAL A 1 92 ? -2.837 -9.808 8.522 1.00 87.25 92 VAL A C 1
ATOM 718 O O . VAL A 1 92 ? -3.975 -9.497 8.175 1.00 87.25 92 VAL A O 1
ATOM 721 N N . THR A 1 93 ? -2.576 -10.249 9.754 1.00 81.94 93 THR A N 1
ATOM 722 C CA . THR A 1 93 ? -3.613 -10.382 10.788 1.00 81.94 93 THR A CA 1
ATOM 723 C C . THR A 1 93 ? -4.0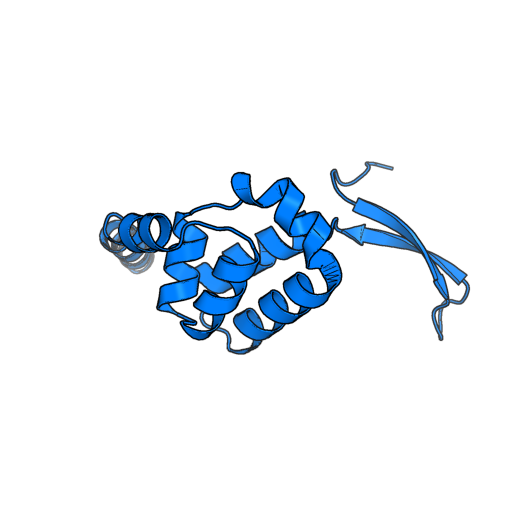59 -9.006 11.292 1.00 81.94 93 THR A C 1
ATOM 725 O O . THR A 1 93 ? -3.418 -8.390 12.144 1.00 81.94 93 THR A O 1
ATOM 728 N N . ILE A 1 94 ? -5.187 -8.527 10.769 1.00 81.00 94 ILE A N 1
ATOM 729 C CA . ILE A 1 94 ? -5.712 -7.171 11.002 1.00 81.00 94 ILE A CA 1
ATOM 730 C C . ILE A 1 94 ? -6.142 -6.952 12.457 1.00 81.00 94 ILE A C 1
ATOM 732 O O . ILE A 1 94 ? -5.941 -5.867 13.006 1.00 81.00 94 ILE A O 1
ATOM 736 N N . THR A 1 95 ? -6.687 -7.982 13.107 1.00 77.75 95 THR A N 1
ATOM 737 C CA . THR A 1 95 ? -7.181 -7.915 14.490 1.00 77.75 95 THR A CA 1
ATOM 738 C C . THR A 1 95 ? -6.070 -7.491 15.450 1.00 77.75 95 THR A C 1
ATOM 740 O O . THR A 1 95 ? -6.234 -6.539 16.208 1.00 77.75 95 THR A O 1
ATOM 743 N N . ALA A 1 96 ? -4.892 -8.114 15.342 1.00 71.31 96 ALA A N 1
ATOM 744 C CA . ALA A 1 96 ? -3.728 -7.781 16.164 1.00 71.31 96 ALA A CA 1
ATOM 745 C C . ALA A 1 96 ? -3.230 -6.343 15.920 1.00 71.31 96 ALA A C 1
ATOM 747 O O . ALA A 1 96 ? -2.895 -5.624 16.863 1.00 71.31 96 ALA A O 1
ATOM 748 N N . ALA A 1 97 ? -3.236 -5.893 14.662 1.00 74.44 97 ALA A N 1
ATOM 749 C CA . ALA A 1 97 ? -2.804 -4.546 14.301 1.00 74.44 97 ALA A CA 1
ATOM 750 C C . ALA A 1 97 ? -3.734 -3.462 14.874 1.00 74.44 97 ALA A C 1
ATOM 752 O O . ALA A 1 97 ? -3.253 -2.469 15.423 1.00 74.44 97 ALA A O 1
ATOM 753 N N . LYS A 1 98 ? -5.058 -3.662 14.819 1.00 75.06 98 LYS A N 1
ATOM 754 C CA . LYS A 1 98 ? -6.041 -2.718 15.382 1.00 75.06 98 LYS A CA 1
ATOM 755 C C . LYS A 1 98 ? -5.846 -2.536 16.897 1.00 75.06 98 LYS A C 1
ATOM 757 O O . LYS A 1 98 ? -5.810 -1.395 17.360 1.00 75.06 98 LYS A O 1
ATOM 762 N N . HIS A 1 99 ? -5.609 -3.616 17.647 1.00 69.38 99 HIS A N 1
ATOM 763 C CA . HIS A 1 99 ? -5.362 -3.549 19.097 1.00 69.38 99 HIS A CA 1
ATOM 764 C C . HIS A 1 99 ? -4.053 -2.838 19.468 1.00 69.38 99 HIS A C 1
ATOM 766 O O . HIS A 1 99 ? -4.033 -2.060 20.416 1.00 69.38 99 HIS A O 1
ATOM 772 N N . SER A 1 100 ? -2.992 -2.996 18.670 1.00 63.06 100 SER A N 1
ATOM 773 C CA . SER A 1 100 ? -1.680 -2.373 18.932 1.00 63.06 100 SER A CA 1
ATOM 774 C C . SER A 1 100 ? -1.659 -0.833 18.884 1.00 63.06 100 SER A C 1
ATOM 776 O O . SER A 1 100 ? -0.647 -0.209 19.196 1.00 63.06 100 SER A O 1
ATOM 778 N N . THR A 1 101 ? -2.775 -0.204 18.502 1.00 61.09 101 THR A N 1
ATOM 779 C CA . THR A 1 101 ? -2.928 1.257 18.452 1.00 61.09 101 THR A CA 1
ATOM 780 C C . THR A 1 101 ? -3.681 1.857 19.635 1.00 61.09 101 THR A C 1
ATOM 782 O O . THR A 1 101 ? -3.843 3.079 19.670 1.00 61.09 101 THR A O 1
ATOM 785 N N . ALA A 1 102 ? -4.181 1.036 20.561 1.00 53.34 102 ALA A N 1
ATOM 786 C CA . ALA A 1 102 ? -4.833 1.516 21.778 1.00 53.34 102 ALA A CA 1
ATOM 787 C C . ALA A 1 102 ? -3.815 2.083 22.786 1.00 53.34 102 ALA A C 1
ATOM 789 O O . ALA A 1 102 ? -4.124 3.047 23.476 1.00 53.34 102 ALA A O 1
ATOM 790 N N . ASP A 1 103 ? -2.576 1.580 22.778 1.00 49.97 103 ASP A N 1
ATOM 791 C CA . ASP A 1 103 ? -1.607 1.848 23.851 1.00 49.97 103 ASP A CA 1
ATOM 792 C C . ASP A 1 103 ? -0.740 3.111 23.664 1.00 49.97 103 ASP A C 1
ATOM 794 O O . ASP A 1 103 ? -0.079 3.531 24.606 1.00 49.97 103 ASP A O 1
ATOM 798 N N . LYS A 1 104 ? -0.713 3.748 22.477 1.00 46.06 104 LYS A N 1
ATOM 799 C CA . LYS A 1 104 ? 0.238 4.855 22.177 1.00 46.06 104 LYS A CA 1
ATOM 800 C C . LYS A 1 104 ? -0.353 6.144 21.596 1.00 46.06 104 LYS A C 1
ATOM 802 O O . LYS A 1 104 ? 0.396 7.083 21.331 1.00 46.06 104 LYS A O 1
ATOM 807 N N . GLN A 1 105 ? -1.676 6.250 21.434 1.00 49.28 105 GLN A N 1
ATOM 808 C CA . GLN A 1 105 ? -2.304 7.542 21.098 1.00 49.28 105 GLN A CA 1
ATOM 809 C C . GLN A 1 105 ? -2.008 8.593 22.192 1.00 49.28 105 GLN A C 1
ATOM 811 O O . GLN A 1 105 ? -1.887 9.778 21.891 1.00 49.28 105 GLN A O 1
ATOM 816 N N . THR A 1 106 ? -1.811 8.147 23.435 1.00 47.38 106 THR A N 1
ATOM 817 C CA . THR A 1 106 ? -1.451 8.974 24.593 1.00 47.38 106 THR A CA 1
ATOM 818 C C . THR A 1 10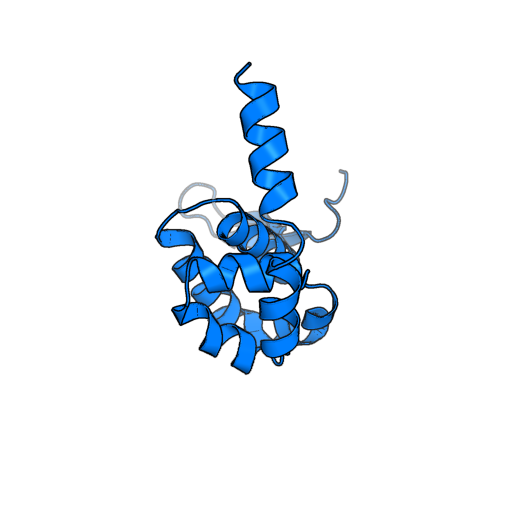6 ? -0.022 9.534 24.516 1.00 47.38 106 THR A C 1
ATOM 820 O O . THR A 1 106 ? 0.180 10.692 24.854 1.00 47.38 106 THR A O 1
ATOM 823 N N . GLU A 1 107 ? 0.960 8.781 24.000 1.00 46.81 107 GLU A N 1
ATOM 824 C CA . GLU A 1 107 ? 2.364 9.240 23.912 1.00 46.81 107 GLU A CA 1
ATOM 825 C C . GLU A 1 107 ? 2.613 10.187 22.727 1.00 46.81 107 GLU A C 1
ATOM 827 O O . GLU A 1 107 ? 3.261 11.216 22.889 1.00 46.81 107 GLU A O 1
ATOM 832 N N . LEU A 1 108 ? 2.044 9.901 21.548 1.00 52.12 108 LEU A N 1
ATOM 833 C CA . LEU A 1 108 ? 2.195 10.764 20.362 1.00 52.12 108 LEU A CA 1
ATOM 834 C C . LEU A 1 108 ? 1.498 12.124 20.523 1.00 52.12 108 LEU A C 1
ATOM 836 O O . LEU A 1 108 ? 1.899 13.099 19.895 1.00 52.12 108 LEU A O 1
ATOM 840 N N . SER A 1 109 ? 0.451 12.185 21.348 1.00 52.06 109 SER A N 1
ATOM 841 C CA . SER A 1 109 ? -0.207 13.446 21.704 1.00 52.06 109 SER A CA 1
ATOM 842 C C . SER A 1 109 ? 0.622 14.240 22.721 1.00 52.06 109 SER A C 1
ATOM 844 O O . SER A 1 109 ? 0.624 15.463 22.658 1.00 52.06 109 SER A O 1
ATOM 846 N N . ALA A 1 110 ? 1.352 13.564 23.615 1.00 50.62 110 ALA A N 1
ATOM 847 C CA . ALA A 1 110 ? 2.207 14.200 24.617 1.00 50.62 110 ALA A CA 1
ATOM 848 C C . ALA A 1 110 ? 3.470 14.829 23.999 1.00 50.62 110 ALA A C 1
ATOM 850 O O . ALA A 1 110 ? 3.766 15.984 24.288 1.00 50.62 110 ALA A O 1
ATOM 851 N N . GLU A 1 111 ? 4.152 14.143 23.072 1.00 50.69 111 GLU A N 1
ATOM 852 C CA . GLU A 1 111 ? 5.328 14.708 22.374 1.00 50.69 111 GLU A CA 1
ATOM 853 C C . GLU A 1 111 ? 4.989 15.945 21.522 1.00 50.69 111 GLU A C 1
ATOM 855 O O . GLU A 1 111 ? 5.818 16.838 21.359 1.00 50.69 111 GLU A O 1
ATOM 860 N N . LEU A 1 112 ? 3.770 16.023 20.977 1.00 49.34 112 LEU A N 1
ATOM 861 C CA . LEU A 1 112 ? 3.328 17.176 20.184 1.00 49.34 112 LEU A CA 1
ATOM 862 C C . LEU A 1 112 ? 2.927 18.386 21.043 1.00 49.34 112 LEU A C 1
ATOM 864 O O . LEU 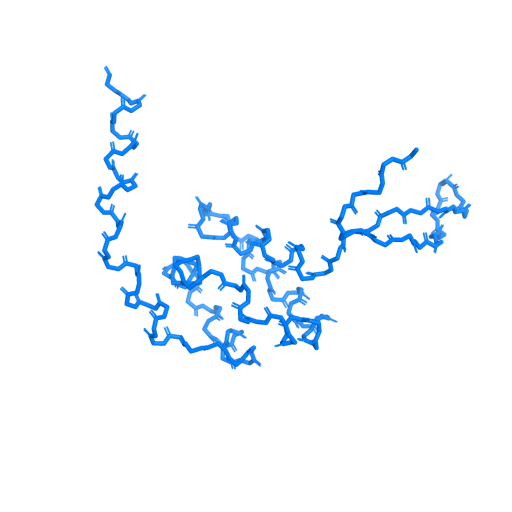A 1 112 ? 2.954 19.504 20.535 1.00 49.34 112 LEU A O 1
ATOM 868 N N . VAL A 1 113 ? 2.566 18.180 22.314 1.00 56.44 113 VAL A N 1
ATOM 869 C CA . VAL A 1 113 ? 2.261 19.263 23.268 1.00 56.44 113 VAL A CA 1
ATOM 870 C C . VAL A 1 113 ? 3.546 19.829 23.885 1.00 56.44 113 VAL A C 1
ATOM 872 O O . VAL A 1 113 ? 3.661 21.046 24.027 1.00 56.44 113 VAL A O 1
ATOM 875 N N . ASP A 1 114 ? 4.544 18.983 24.151 1.00 48.53 114 ASP A N 1
ATOM 876 C CA . ASP A 1 114 ? 5.852 19.404 24.686 1.00 48.53 114 ASP A CA 1
ATOM 877 C C . ASP A 1 114 ? 6.692 20.212 23.682 1.00 48.53 114 ASP A C 1
ATOM 879 O O . ASP A 1 114 ? 7.501 21.043 24.075 1.00 48.53 114 ASP A O 1
ATOM 883 N N . LEU A 1 115 ? 6.491 20.021 22.373 1.00 49.25 115 LEU A N 1
ATOM 884 C CA . LEU A 1 115 ? 7.145 20.830 21.331 1.00 49.25 115 LEU A CA 1
ATOM 885 C C . LEU A 1 115 ? 6.451 22.178 21.068 1.00 49.25 115 LEU A C 1
ATOM 887 O O . LEU A 1 115 ? 6.964 22.988 20.294 1.00 49.25 115 LEU A O 1
ATOM 891 N N . ALA A 1 116 ? 5.276 22.398 21.661 1.00 48.09 116 ALA A N 1
ATOM 892 C CA . ALA A 1 116 ? 4.456 23.596 21.487 1.00 48.09 116 ALA A CA 1
ATOM 893 C C . ALA A 1 116 ? 4.345 24.454 22.766 1.00 48.09 116 ALA A C 1
ATOM 895 O O . ALA A 1 116 ? 3.596 25.434 22.763 1.00 48.09 116 ALA A O 1
ATOM 896 N N . SER A 1 117 ? 5.080 24.088 23.824 1.00 45.78 117 SER A N 1
ATOM 897 C CA . SER A 1 117 ? 5.176 24.787 25.116 1.00 45.78 117 SER A CA 1
ATOM 898 C C . SER A 1 117 ? 6.574 25.373 25.304 1.00 45.78 117 SER A C 1
ATOM 900 O O . SER A 1 117 ? 6.670 26.460 25.915 1.00 45.78 117 SER A O 1
#